Protein AF-A0A7W8J4K2-F1 (afdb_monomer)

Nearest PDB structures (foldseek):
  7kmq-assembly1_A  TM=9.213E-01  e=7.329E-04  Xanthomonas citri pv. citri str. 306
  7znz-assembly1_A  TM=8.889E-01  e=4.593E-04  Akkermansia muciniphila ATCC BAA-835
  7kmq-assem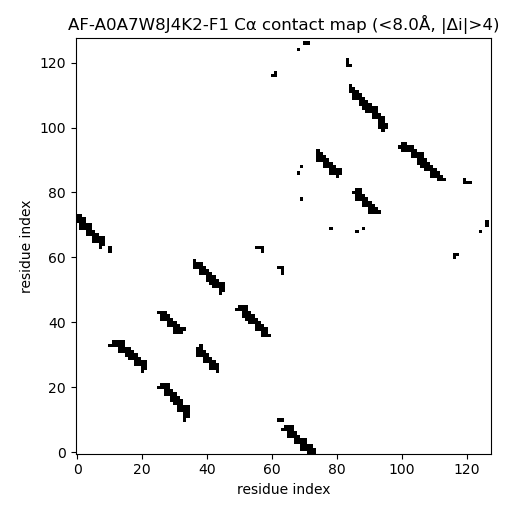bly1_B  TM=9.377E-01  e=1.232E-03  Xanthomonas citri pv. citri str. 306
  7zo0-assembly1_A  TM=7.575E-01  e=3.543E-04  Akkermansia muciniphila ATCC BAA-835
  2eac-assembly2_B  TM=6.704E-01  e=9.502E-04  Bifidobacterium bifidum

Organism: NCBI:txid2051959

Solvent-accessible surface area (backbone atoms only — not comparable to full-atom values): 8149 Å² total; per-residue (Å²): 134,59,44,82,44,73,52,64,62,77,89,58,72,76,39,84,74,45,74,50,72,42,84,90,79,58,37,38,40,34,39,31,23,48,80,95,45,64,34,41,38,40,34,37,70,41,74,92,76,71,41,78,47,77,50,78,49,61,90,50,90,83,72,80,52,67,49,75,48,81,36,76,72,87,54,62,61,51,77,45,72,54,78,81,47,26,41,36,39,44,34,42,53,55,39,63,88,92,51,90,52,80,48,69,48,80,45,78,47,79,48,74,63,84,77,88,72,86,81,79,79,92,75,90,78,80,81,130

Radius of gyration: 17.68 Å; Cα contacts (8 Å, |Δi|>4): 219; chains: 1; bounding box: 45×34×48 Å

Mean predicted aligned error: 4.88 Å

Structure (mmCIF, N/CA/C/O backbone):
data_AF-A0A7W8J4K2-F1
#
_entry.id   AF-A0A7W8J4K2-F1
#
loop_
_atom_site.group_PDB
_atom_site.id
_atom_site.type_symbol
_atom_site.label_atom_id
_atom_site.label_alt_id
_atom_site.label_comp_id
_atom_site.label_asym_id
_atom_site.label_entity_id
_atom_site.label_seq_id
_atom_site.pdbx_PDB_ins_code
_atom_site.Cartn_x
_atom_site.Cartn_y
_atom_site.Cartn_z
_atom_site.occupancy
_atom_site.B_iso_or_equiv
_atom_site.auth_seq_id
_atom_site.auth_comp_id
_atom_site.auth_asym_id
_atom_site.auth_atom_id
_atom_site.pdbx_PDB_model_num
ATOM 1 N N . MET A 1 1 ? 14.294 0.019 -8.392 1.00 71.88 1 MET A N 1
ATOM 2 C CA . MET A 1 1 ? 12.965 -0.413 -7.916 1.00 71.88 1 MET A CA 1
ATOM 3 C C . MET A 1 1 ? 12.343 0.794 -7.237 1.00 71.88 1 MET A C 1
ATOM 5 O O . MET A 1 1 ? 13.097 1.551 -6.642 1.00 71.88 1 MET A O 1
ATOM 9 N N . PHE A 1 2 ? 11.067 1.051 -7.481 1.00 89.25 2 PHE A N 1
ATOM 10 C CA . PHE A 1 2 ? 10.337 2.251 -7.056 1.00 89.25 2 PHE A CA 1
ATOM 11 C C . PHE A 1 2 ? 9.511 1.958 -5.801 1.00 89.25 2 PHE A C 1
ATOM 13 O O . PHE A 1 2 ? 9.354 0.793 -5.431 1.00 89.25 2 PHE A O 1
ATOM 20 N N . ASP A 1 3 ? 8.968 3.005 -5.196 1.00 94.12 3 ASP A N 1
ATOM 21 C CA . ASP A 1 3 ? 8.189 2.934 -3.967 1.00 94.12 3 ASP A CA 1
ATOM 22 C C . ASP A 1 3 ? 6.687 2.977 -4.265 1.00 94.12 3 ASP A C 1
ATOM 24 O O . ASP A 1 3 ? 6.247 3.605 -5.229 1.00 94.12 3 ASP A O 1
ATOM 28 N N . LEU A 1 4 ? 5.889 2.320 -3.420 1.00 95.06 4 LEU A N 1
ATOM 29 C CA . LEU A 1 4 ? 4.455 2.582 -3.321 1.00 95.06 4 LEU A CA 1
ATOM 30 C C . LEU A 1 4 ? 4.256 3.668 -2.260 1.00 95.06 4 LEU A C 1
ATOM 32 O O . LEU A 1 4 ? 4.426 3.413 -1.067 1.00 95.06 4 LEU A O 1
ATOM 36 N N . LEU A 1 5 ? 3.897 4.870 -2.699 1.00 94.31 5 LEU A N 1
ATOM 37 C CA . LEU A 1 5 ? 3.658 6.011 -1.826 1.00 94.31 5 LEU A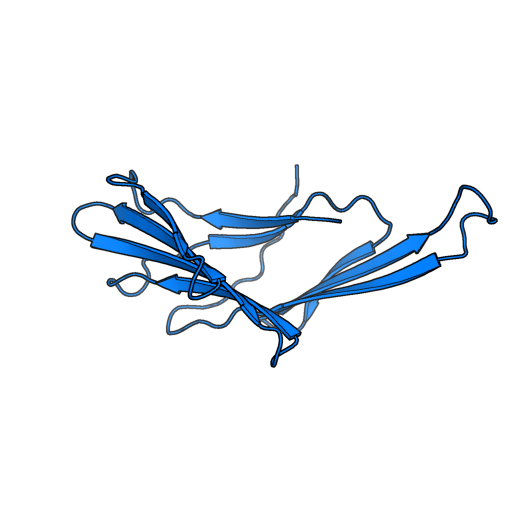 CA 1
ATOM 38 C C . LEU A 1 5 ? 2.166 6.113 -1.509 1.00 94.31 5 LEU A C 1
ATOM 40 O O . LEU A 1 5 ? 1.347 6.164 -2.426 1.00 94.31 5 LEU A O 1
ATOM 44 N N . LEU A 1 6 ? 1.828 6.163 -0.218 1.00 94.00 6 LEU A N 1
ATOM 45 C CA . LEU A 1 6 ? 0.497 6.521 0.276 1.00 94.00 6 LEU A CA 1
ATOM 46 C C . LEU A 1 6 ? 0.596 7.838 1.049 1.00 94.00 6 LEU A C 1
ATOM 48 O O . LEU A 1 6 ? 1.216 7.891 2.112 1.00 94.00 6 LEU A O 1
ATOM 52 N N . GLU A 1 7 ? -0.042 8.879 0.531 1.00 92.12 7 GLU A N 1
ATOM 53 C CA . GLU A 1 7 ? -0.168 10.181 1.182 1.00 92.12 7 GLU A CA 1
ATOM 54 C C . GLU A 1 7 ? -1.540 10.266 1.848 1.00 92.12 7 GLU A C 1
ATOM 56 O O . GLU A 1 7 ? -2.565 10.356 1.176 1.00 92.12 7 GLU A O 1
ATOM 61 N N . PHE A 1 8 ? -1.573 10.189 3.176 1.00 89.50 8 PHE A N 1
ATOM 62 C CA . PHE A 1 8 ? -2.817 10.249 3.939 1.00 89.50 8 PHE A CA 1
ATOM 63 C C . PHE A 1 8 ? -3.244 11.704 4.144 1.00 89.50 8 PHE A C 1
ATOM 65 O O . PHE A 1 8 ? -2.438 12.537 4.558 1.00 89.50 8 PHE A O 1
ATOM 72 N N . GLU A 1 9 ? -4.523 11.999 3.914 1.00 85.25 9 GLU A N 1
ATOM 73 C CA . GLU A 1 9 ? -5.121 13.235 4.417 1.00 85.25 9 GLU A CA 1
ATOM 74 C C . GLU A 1 9 ? -5.278 13.062 5.930 1.00 85.25 9 GLU A C 1
ATOM 76 O O . GLU A 1 9 ? -6.059 12.218 6.370 1.00 85.25 9 GLU A O 1
ATOM 81 N N . GLU A 1 10 ? -4.484 13.775 6.736 1.00 68.56 10 GLU A N 1
ATOM 82 C CA . GLU A 1 10 ? -4.465 13.550 8.185 1.00 68.56 10 GLU A CA 1
ATOM 83 C C . GLU A 1 10 ? -5.862 13.770 8.799 1.00 68.56 10 GLU A C 1
ATOM 85 O O . GLU A 1 10 ? -6.361 14.898 8.808 1.00 68.56 10 GLU A O 1
ATOM 90 N N . PRO A 1 11 ? -6.490 12.735 9.393 1.00 66.12 11 PRO A N 1
ATOM 91 C CA . PRO A 1 11 ? -7.765 12.902 10.089 1.00 66.12 11 PRO A CA 1
ATOM 92 C C . PRO A 1 11 ? -7.592 13.581 11.465 1.00 66.12 11 PRO A C 1
ATOM 94 O O . PRO A 1 11 ? -8.577 13.835 12.159 1.00 66.12 11 PRO A O 1
ATOM 97 N N . GLY A 1 12 ? -6.347 13.846 11.883 1.00 76.62 12 GLY A N 1
ATOM 98 C CA . GLY A 1 12 ? -5.963 14.447 13.159 1.00 76.62 12 GLY A CA 1
ATOM 99 C C . GLY A 1 12 ? -4.617 13.916 13.668 1.00 76.62 12 GLY A C 1
ATOM 100 O O . GLY A 1 12 ? -3.986 13.074 13.036 1.00 76.62 12 GLY A O 1
ATOM 101 N N . ARG A 1 13 ? -4.182 14.382 14.847 1.00 87.25 13 ARG A N 1
ATOM 102 C CA . ARG A 1 13 ? -2.903 13.979 15.457 1.00 87.25 13 ARG A CA 1
ATOM 103 C C . ARG A 1 13 ? -2.903 12.498 15.850 1.00 87.25 13 ARG A C 1
ATOM 105 O O . ARG A 1 13 ? -3.692 12.083 16.702 1.00 87.25 13 ARG A O 1
ATOM 112 N N . GLU A 1 14 ? -1.958 11.740 15.301 1.00 92.31 14 GLU A N 1
ATOM 113 C CA . GLU A 1 14 ? -1.724 10.342 15.666 1.00 92.31 14 GLU A CA 1
ATOM 114 C C . GLU A 1 14 ? -1.085 10.218 17.062 1.00 92.31 14 GLU A C 1
ATOM 116 O O . GLU A 1 14 ? -0.213 10.997 17.460 1.00 92.31 14 GLU A O 1
ATOM 121 N N . THR A 1 15 ? -1.522 9.221 17.830 1.00 96.06 15 THR A N 1
ATOM 122 C CA . THR A 1 15 ? -1.009 8.900 19.171 1.00 96.06 15 THR A CA 1
ATOM 123 C C . THR A 1 15 ? -0.908 7.389 19.368 1.00 96.06 15 THR A C 1
ATOM 125 O O . THR A 1 15 ? -1.467 6.622 18.587 1.00 96.06 15 THR A O 1
ATOM 128 N N . ALA A 1 16 ? -0.200 6.947 20.416 1.00 96.88 16 ALA A N 1
ATOM 129 C CA . ALA A 1 16 ? -0.059 5.527 20.768 1.00 96.88 16 ALA A CA 1
ATOM 130 C C . ALA A 1 16 ? 0.408 4.636 19.595 1.00 96.88 16 ALA A C 1
ATOM 132 O O . ALA A 1 16 ? -0.038 3.500 19.461 1.00 96.88 16 ALA A O 1
ATOM 133 N N . TYR A 1 17 ? 1.286 5.175 18.743 1.00 97.25 17 TYR A N 1
ATOM 134 C CA . TYR A 1 17 ? 1.808 4.477 17.575 1.00 97.25 17 TYR A CA 1
ATOM 135 C C . TYR A 1 17 ? 2.618 3.244 17.980 1.00 97.25 17 TYR A C 1
ATOM 137 O O . TYR A 1 17 ? 3.531 3.324 18.808 1.00 97.25 17 TYR A O 1
ATOM 145 N N . ARG A 1 18 ? 2.331 2.118 17.334 1.00 98.06 18 ARG A N 1
ATOM 146 C CA . ARG A 1 18 ? 3.076 0.870 17.452 1.00 98.06 18 ARG A CA 1
ATOM 147 C C . ARG A 1 18 ? 3.240 0.251 16.071 1.00 98.06 18 ARG A C 1
ATOM 149 O O . ARG A 1 18 ? 2.301 0.227 15.286 1.00 98.06 18 ARG A O 1
ATOM 156 N N . ARG A 1 19 ? 4.426 -0.294 15.801 1.00 98.06 19 ARG A N 1
ATOM 157 C CA . ARG A 1 19 ? 4.684 -1.145 14.636 1.00 98.06 19 ARG A CA 1
ATOM 158 C C . ARG A 1 19 ? 5.430 -2.401 15.057 1.00 98.06 19 ARG A C 1
ATOM 160 O O . ARG A 1 19 ? 6.336 -2.312 15.888 1.00 98.06 19 ARG A O 1
ATOM 167 N N . ALA A 1 20 ? 5.061 -3.542 14.496 1.00 98.50 20 ALA A N 1
ATOM 168 C CA . ALA A 1 20 ? 5.702 -4.819 14.774 1.00 98.50 20 ALA A CA 1
ATOM 169 C C . ALA A 1 20 ? 5.617 -5.737 13.553 1.00 98.50 20 ALA A C 1
ATOM 171 O O . ALA A 1 20 ? 4.611 -5.739 12.852 1.00 98.50 20 ALA A O 1
ATOM 172 N N . LEU A 1 21 ? 6.673 -6.517 13.323 1.00 98.69 21 LEU A N 1
ATOM 173 C CA . LEU A 1 21 ? 6.642 -7.656 12.414 1.00 98.69 21 LEU A CA 1
ATOM 174 C C . LEU A 1 21 ? 6.426 -8.910 13.255 1.00 98.69 21 LEU A C 1
ATOM 176 O O . LEU A 1 21 ? 7.242 -9.208 14.130 1.00 98.69 21 LEU A O 1
ATOM 180 N N . ASP A 1 22 ? 5.338 -9.617 12.993 1.00 98.31 22 ASP A N 1
ATOM 181 C CA . ASP A 1 22 ? 5.112 -10.942 13.547 1.00 98.31 22 ASP A CA 1
ATOM 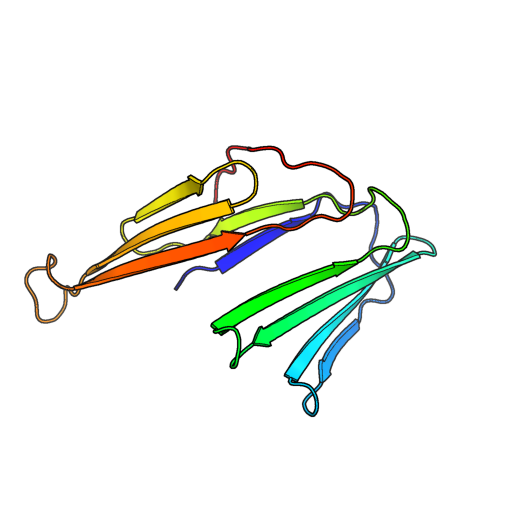182 C C . ASP A 1 22 ? 5.884 -11.968 12.705 1.00 98.31 22 ASP A C 1
ATOM 184 O O . ASP A 1 22 ? 5.656 -12.106 11.504 1.00 98.31 22 ASP A O 1
ATOM 188 N N . LEU A 1 23 ? 6.844 -12.657 13.326 1.00 98.38 23 LEU A N 1
ATOM 189 C CA . LEU A 1 23 ? 7.696 -13.636 12.647 1.00 98.38 23 LEU A CA 1
ATOM 190 C C . LEU A 1 23 ? 7.015 -14.996 12.453 1.00 98.38 23 LEU A C 1
ATOM 192 O O . LEU A 1 23 ? 7.481 -15.778 11.630 1.00 98.38 23 LEU A O 1
ATOM 196 N N . GLU A 1 24 ? 5.946 -15.284 13.196 1.00 98.31 24 GLU A N 1
ATOM 197 C CA . GLU A 1 24 ? 5.167 -16.511 13.031 1.00 98.31 24 GLU A CA 1
ATOM 198 C C . GLU A 1 24 ? 4.244 -16.397 11.815 1.00 98.31 24 GLU A C 1
ATOM 200 O O . GLU A 1 24 ? 4.158 -17.322 11.008 1.00 98.31 24 GLU A O 1
ATOM 205 N N . THR A 1 25 ? 3.604 -15.238 11.643 1.00 97.88 25 THR A N 1
ATOM 206 C CA . THR A 1 25 ? 2.648 -15.001 10.548 1.00 97.88 25 THR A CA 1
ATOM 207 C C . THR A 1 25 ? 3.254 -14.293 9.333 1.00 97.88 25 THR A C 1
ATOM 209 O O . THR A 1 25 ? 2.686 -14.349 8.244 1.00 97.88 25 THR A O 1
ATOM 212 N N . GLY A 1 26 ? 4.402 -13.627 9.487 1.00 98.19 26 GLY A N 1
ATOM 213 C CA . GLY A 1 26 ? 5.021 -12.810 8.438 1.00 98.19 26 GLY A CA 1
ATOM 214 C C . GLY A 1 26 ? 4.287 -11.492 8.158 1.00 98.19 26 GLY A C 1
ATOM 215 O O . GLY A 1 26 ? 4.544 -10.862 7.130 1.00 98.19 26 GLY A O 1
ATOM 216 N N . ILE A 1 27 ? 3.374 -11.076 9.041 1.00 98.69 27 ILE A N 1
ATOM 217 C CA . ILE A 1 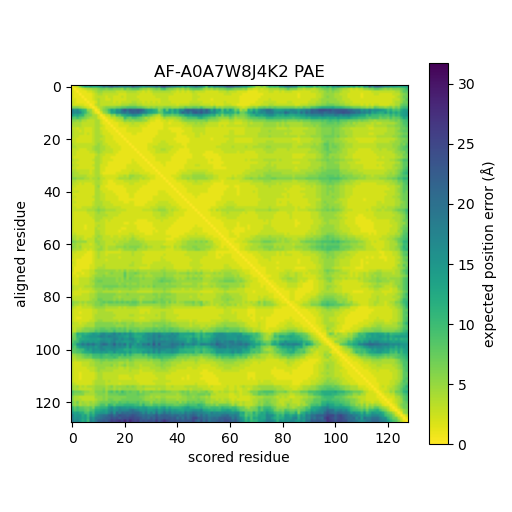27 ? 2.556 -9.870 8.878 1.00 98.69 27 ILE A CA 1
ATOM 218 C C . ILE A 1 27 ? 3.226 -8.686 9.582 1.00 98.69 27 ILE A C 1
ATOM 220 O O . ILE A 1 27 ? 3.556 -8.737 10.770 1.00 98.69 27 ILE A O 1
ATOM 224 N N . LEU A 1 28 ? 3.401 -7.586 8.848 1.00 98.75 28 LEU A N 1
ATOM 225 C CA . LEU A 1 28 ? 3.767 -6.292 9.413 1.00 98.75 28 LEU A CA 1
ATOM 226 C C . LEU A 1 28 ? 2.495 -5.566 9.858 1.00 98.75 28 LEU A C 1
ATOM 228 O O . LEU A 1 28 ? 1.692 -5.163 9.021 1.00 98.75 28 LEU A O 1
ATOM 232 N N . GLY A 1 29 ? 2.339 -5.365 11.164 1.00 98.56 29 GLY A N 1
ATOM 233 C CA . GLY A 1 29 ? 1.231 -4.621 11.758 1.00 98.56 29 GLY A CA 1
ATOM 234 C C . GLY A 1 29 ? 1.648 -3.224 12.215 1.00 98.56 29 GLY A C 1
ATOM 235 O O . GLY A 1 29 ? 2.707 -3.039 12.823 1.00 98.56 29 GLY A O 1
ATOM 236 N N . ILE A 1 30 ? 0.793 -2.239 11.955 1.00 98.00 30 ILE A N 1
ATOM 237 C CA . ILE A 1 30 ? 0.869 -0.876 12.480 1.00 98.00 30 ILE A CA 1
ATOM 238 C C . ILE A 1 30 ? -0.461 -0.547 13.149 1.00 98.00 30 ILE A C 1
ATOM 240 O O . ILE A 1 30 ? -1.519 -0.701 12.547 1.00 98.00 30 ILE A O 1
ATOM 244 N N . GLU A 1 31 ? -0.398 -0.031 14.368 1.00 97.56 31 GLU A N 1
ATOM 245 C CA . GLU A 1 31 ? -1.548 0.416 15.147 1.00 97.56 31 GLU A CA 1
ATOM 246 C C . GLU A 1 31 ? -1.303 1.844 15.628 1.00 97.56 31 GLU A C 1
ATOM 248 O O . GLU A 1 31 ? -0.213 2.173 16.101 1.00 97.56 31 GLU A O 1
ATOM 253 N N . TYR A 1 32 ? -2.309 2.705 15.523 1.00 96.25 32 TYR A N 1
ATOM 254 C CA . TYR A 1 32 ? -2.249 4.067 16.051 1.00 96.25 32 TYR A CA 1
ATOM 255 C C . TYR A 1 32 ? -3.645 4.570 16.401 1.00 96.25 32 TYR A C 1
ATOM 257 O O . TYR A 1 32 ? -4.657 4.016 15.974 1.00 96.25 32 TYR A O 1
ATOM 265 N N . ARG A 1 33 ? -3.717 5.630 17.203 1.00 95.00 33 ARG A N 1
ATOM 266 C CA . ARG A 1 33 ? -4.976 6.268 17.585 1.00 95.00 33 ARG A CA 1
ATOM 267 C C . ARG A 1 33 ? -5.111 7.663 17.008 1.00 95.00 33 ARG A C 1
ATOM 269 O O . ARG A 1 33 ? -4.171 8.451 17.076 1.00 95.00 33 ARG A O 1
ATOM 276 N N . VAL A 1 34 ? -6.322 7.979 16.559 1.00 93.44 34 VAL A N 1
ATOM 277 C CA . VAL A 1 34 ? -6.771 9.344 16.259 1.00 93.44 34 VAL A CA 1
ATOM 278 C C . VAL A 1 34 ? -7.981 9.616 17.147 1.00 93.44 34 VAL A C 1
ATOM 280 O O . VAL A 1 34 ? -9.037 8.996 16.999 1.00 93.44 34 VAL A O 1
ATOM 283 N N . GLY A 1 35 ? -7.805 10.481 18.150 1.00 91.88 35 GLY A N 1
ATOM 284 C CA . GLY A 1 35 ? -8.771 10.601 19.245 1.00 91.88 35 GLY A CA 1
ATOM 285 C C . GLY A 1 35 ? -8.944 9.261 19.987 1.00 91.88 35 GLY A C 1
ATOM 286 O O . GLY A 1 35 ? -7.943 8.633 20.337 1.00 91.88 35 GLY A O 1
ATOM 287 N N . PRO A 1 36 ? -10.182 8.789 20.238 1.00 93.94 36 PRO A N 1
ATOM 288 C CA . PRO A 1 36 ? -10.421 7.511 20.913 1.00 93.94 36 PRO A CA 1
ATOM 289 C C . PRO A 1 36 ? -10.358 6.290 19.973 1.00 93.94 36 PRO A C 1
ATOM 291 O O . PRO A 1 36 ? -10.429 5.154 20.445 1.00 93.94 36 PRO A O 1
ATOM 294 N N . HIS A 1 37 ? -10.237 6.495 18.659 1.00 95.12 37 HIS A N 1
ATOM 295 C CA . HIS A 1 37 ? -10.407 5.442 17.659 1.00 95.12 37 HIS A CA 1
ATOM 296 C C . HIS A 1 37 ? -9.071 4.812 17.266 1.00 95.12 37 HIS A C 1
ATOM 298 O O . HIS A 1 37 ? -8.109 5.521 16.973 1.00 95.12 37 HIS A O 1
ATOM 304 N N . LEU A 1 38 ? -9.026 3.477 17.261 1.00 95.75 38 LEU A N 1
ATOM 305 C CA . LEU A 1 38 ? -7.873 2.682 16.841 1.00 95.75 38 LEU A CA 1
ATOM 306 C C . LEU A 1 38 ? -7.905 2.480 15.323 1.00 95.75 38 LEU A C 1
ATOM 308 O O . LEU A 1 38 ? -8.891 1.978 14.800 1.00 95.75 38 LEU A O 1
ATOM 312 N N . PHE A 1 39 ? -6.827 2.841 14.644 1.00 96.50 39 PHE A N 1
ATOM 313 C CA . PHE A 1 39 ? -6.595 2.588 13.227 1.00 96.50 39 PHE A CA 1
ATOM 314 C C . PHE A 1 39 ? -5.523 1.514 13.084 1.00 96.50 39 PHE A C 1
ATOM 316 O O . PHE A 1 39 ? -4.574 1.477 13.875 1.00 96.50 39 PHE A O 1
ATOM 323 N N . THR A 1 40 ? -5.660 0.668 12.064 1.00 97.44 40 THR A N 1
ATOM 324 C CA . THR A 1 40 ? -4.709 -0.412 11.792 1.00 97.44 40 THR A CA 1
ATOM 325 C C . THR A 1 40 ? -4.263 -0.412 10.336 1.00 97.44 40 THR A C 1
ATOM 327 O O . THR A 1 40 ? -5.016 -0.053 9.424 1.00 97.44 40 THR A O 1
ATOM 330 N N . ARG A 1 41 ? -3.001 -0.790 10.123 1.00 97.31 41 ARG A N 1
ATOM 331 C CA . ARG A 1 41 ? -2.438 -1.099 8.807 1.00 97.31 41 ARG A CA 1
ATOM 332 C C . ARG A 1 41 ? -1.721 -2.434 8.900 1.00 97.31 41 ARG A C 1
ATOM 334 O O . ARG A 1 41 ? -0.884 -2.606 9.780 1.00 97.31 41 ARG A O 1
ATOM 341 N N . GLU A 1 42 ? -2.023 -3.345 7.993 1.00 98.56 42 GLU A N 1
ATOM 342 C CA . GLU A 1 42 ? -1.393 -4.663 7.929 1.00 98.56 42 GLU A CA 1
ATOM 343 C C . GLU A 1 42 ? -0.838 -4.889 6.531 1.00 98.56 42 GLU A C 1
ATOM 345 O O . GLU A 1 42 ? -1.527 -4.614 5.547 1.00 98.56 42 GLU A O 1
ATOM 350 N N . SER A 1 43 ? 0.390 -5.389 6.418 1.00 98.50 43 SER A N 1
ATOM 351 C CA . SER A 1 43 ? 0.949 -5.775 5.126 1.00 98.50 43 SER A CA 1
ATOM 352 C C . SER A 1 43 ? 1.700 -7.095 5.163 1.00 98.50 43 SER A C 1
ATOM 354 O O . SER A 1 43 ? 2.310 -7.466 6.166 1.00 98.50 43 SER A O 1
ATOM 356 N N . PHE A 1 44 ? 1.639 -7.811 4.043 1.00 98.62 44 PHE A N 1
ATOM 357 C CA . PHE A 1 44 ? 2.332 -9.079 3.836 1.00 98.62 44 PHE A CA 1
ATOM 358 C C . PHE A 1 44 ? 2.505 -9.360 2.339 1.00 98.62 44 PHE A C 1
ATOM 360 O O . PHE A 1 44 ? 1.818 -8.781 1.494 1.00 98.62 44 PHE A O 1
ATOM 367 N N . CYS A 1 45 ? 3.414 -10.275 2.007 1.00 98.44 45 CYS A N 1
ATOM 368 C CA . CYS A 1 45 ? 3.580 -10.794 0.651 1.00 98.44 45 CYS A CA 1
ATOM 369 C C . CYS A 1 45 ? 3.035 -12.223 0.593 1.00 98.44 45 CYS A C 1
ATOM 371 O O . CYS A 1 45 ? 3.630 -13.137 1.164 1.00 98.44 45 CYS A O 1
ATOM 373 N N . SER A 1 46 ? 1.911 -12.422 -0.097 1.00 98.25 46 SER A N 1
ATOM 374 C CA . SER A 1 46 ? 1.326 -13.746 -0.299 1.00 98.25 46 SER A CA 1
ATOM 375 C C . SER A 1 46 ? 2.131 -14.512 -1.342 1.00 98.25 46 SER A C 1
ATOM 377 O O . SER A 1 46 ? 2.134 -14.164 -2.523 1.00 98.25 46 SER A O 1
ATOM 379 N N . ASN A 1 47 ? 2.802 -15.582 -0.918 1.00 98.12 47 ASN A N 1
ATOM 380 C CA . ASN A 1 47 ? 3.364 -16.555 -1.847 1.00 98.12 47 ASN A CA 1
ATOM 381 C C . ASN A 1 47 ? 2.286 -17.297 -2.667 1.00 98.12 47 ASN A C 1
ATOM 383 O O . ASN A 1 47 ? 2.450 -17.354 -3.883 1.00 98.12 47 ASN A O 1
ATOM 387 N N . PRO A 1 48 ? 1.190 -17.835 -2.094 1.00 98.19 48 PRO A N 1
ATOM 388 C CA . PRO A 1 48 ? 0.207 -18.563 -2.900 1.00 98.19 48 PRO A CA 1
ATOM 389 C C . PRO A 1 48 ? -0.506 -17.676 -3.931 1.00 98.19 48 PRO A C 1
ATOM 391 O O . PRO A 1 48 ? -0.775 -18.145 -5.034 1.00 98.19 48 PRO A O 1
ATOM 394 N N . ASP A 1 49 ? -0.748 -16.399 -3.616 1.00 98.31 49 ASP A N 1
ATOM 395 C CA . ASP A 1 49 ? -1.455 -15.472 -4.516 1.00 98.31 49 ASP A CA 1
ATOM 396 C C . ASP A 1 49 ? -0.515 -14.588 -5.354 1.00 98.31 49 ASP A C 1
ATOM 398 O O . ASP A 1 49 ? -0.977 -13.859 -6.229 1.00 98.31 49 ASP A O 1
ATOM 402 N N . GLN A 1 50 ? 0.799 -14.639 -5.099 1.00 98.00 50 GLN A N 1
ATOM 403 C CA . GLN A 1 50 ? 1.834 -13.855 -5.793 1.00 98.00 50 GLN A CA 1
ATOM 404 C C . GLN A 1 50 ? 1.592 -12.333 -5.757 1.00 98.00 50 GLN A C 1
ATOM 406 O O . GLN A 1 50 ? 1.848 -11.621 -6.730 1.00 98.00 50 GLN A O 1
ATOM 411 N N . VAL A 1 51 ? 1.113 -11.816 -4.623 1.00 98.06 51 VAL A N 1
ATOM 412 C CA . VAL A 1 51 ? 0.804 -10.388 -4.442 1.00 98.06 51 VAL A CA 1
ATOM 413 C C . VAL A 1 51 ? 1.310 -9.848 -3.111 1.00 98.06 51 VAL A C 1
ATOM 415 O O . VAL A 1 51 ? 1.321 -10.543 -2.096 1.00 98.06 51 VAL A O 1
ATOM 418 N N . LEU A 1 52 ? 1.687 -8.570 -3.108 1.00 98.06 52 LEU A N 1
ATOM 419 C CA . LEU A 1 52 ? 1.840 -7.784 -1.887 1.00 98.06 52 LEU A CA 1
ATOM 420 C C . LEU A 1 52 ? 0.477 -7.195 -1.517 1.00 98.06 52 LEU A C 1
ATOM 422 O O . LEU A 1 52 ? -0.175 -6.566 -2.349 1.00 98.06 52 LEU A O 1
ATOM 426 N N . VAL A 1 53 ? 0.065 -7.382 -0.267 1.00 98.38 53 VAL A N 1
ATOM 427 C CA . VAL A 1 53 ? -1.203 -6.885 0.271 1.00 98.38 53 VAL A CA 1
ATOM 428 C C . VAL A 1 53 ? -0.919 -5.810 1.314 1.00 98.38 53 VAL A C 1
ATOM 430 O O . VAL A 1 53 ? -0.038 -5.973 2.155 1.00 98.38 53 VAL A O 1
ATOM 433 N N . LEU A 1 54 ? -1.686 -4.720 1.263 1.00 98.25 54 LEU A N 1
ATOM 43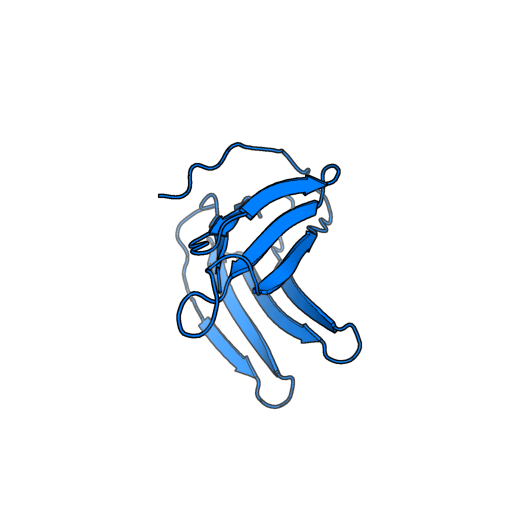4 C CA . LEU A 1 54 ? -1.785 -3.710 2.312 1.00 98.25 54 LEU A CA 1
ATOM 435 C C . LEU A 1 54 ? -3.265 -3.522 2.649 1.00 98.25 54 LEU A C 1
ATOM 437 O O . LEU A 1 54 ? -4.052 -3.116 1.795 1.00 98.25 54 LEU A O 1
ATOM 441 N N . HIS A 1 55 ? -3.633 -3.804 3.890 1.00 98.00 55 HIS A N 1
ATOM 442 C CA . HIS A 1 55 ? -4.974 -3.611 4.415 1.00 98.00 55 HIS A CA 1
ATOM 443 C C . HIS A 1 55 ? -4.979 -2.432 5.391 1.00 98.00 55 HIS A C 1
ATOM 445 O O . HIS A 1 55 ? -4.131 -2.348 6.277 1.00 98.00 55 HIS A O 1
ATOM 451 N N . LEU A 1 56 ? -5.922 -1.507 5.211 1.00 96.88 56 LEU A N 1
ATOM 452 C CA . LEU A 1 56 ? -6.099 -0.317 6.043 1.00 96.88 56 LEU A CA 1
ATOM 453 C C . LEU A 1 56 ? -7.495 -0.373 6.658 1.00 96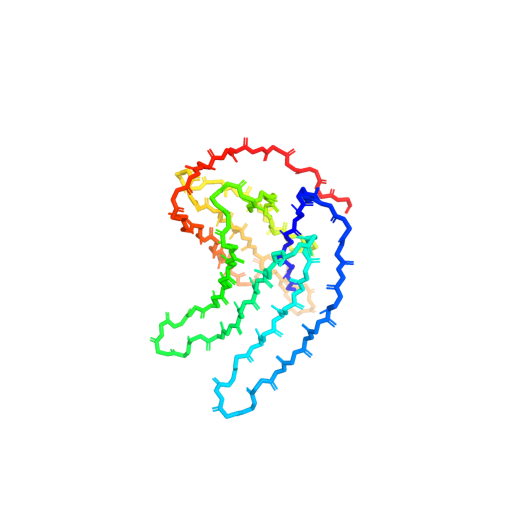.88 56 LEU A C 1
ATOM 455 O O . LEU A 1 56 ? -8.472 -0.488 5.917 1.00 96.88 56 LEU A O 1
ATOM 459 N N . ALA A 1 57 ? -7.604 -0.253 7.980 1.00 96.19 57 ALA A N 1
ATOM 460 C CA . ALA A 1 57 ? -8.895 -0.315 8.656 1.00 96.19 57 ALA A CA 1
ATOM 461 C C . ALA A 1 57 ? -9.083 0.794 9.700 1.00 96.19 57 ALA A C 1
ATOM 463 O O . ALA A 1 57 ? -8.151 1.248 10.369 1.00 96.19 57 ALA A O 1
ATOM 464 N N . SER A 1 58 ? -10.336 1.238 9.810 1.00 94.38 58 SER A N 1
ATOM 465 C CA . SER A 1 58 ? -10.811 2.229 10.771 1.00 94.38 58 SER A CA 1
ATOM 466 C C . SER A 1 58 ? -12.202 1.821 11.257 1.00 94.38 58 SER A C 1
ATOM 468 O O . SER A 1 58 ? -13.014 1.370 10.447 1.00 94.38 58 SER A O 1
ATOM 470 N N . PRO A 1 59 ? -12.524 2.006 12.548 1.00 93.38 59 PRO A N 1
ATOM 471 C CA . PRO A 1 59 ? -13.846 1.706 13.088 1.00 93.38 59 PRO A CA 1
ATOM 472 C C . PRO A 1 59 ? -14.904 2.745 12.689 1.00 93.38 59 PRO A C 1
ATOM 474 O O . PRO A 1 59 ? -16.078 2.562 13.004 1.00 93.38 59 PRO A O 1
ATOM 477 N N . ILE A 1 60 ? -14.514 3.845 12.037 1.00 92.00 60 ILE A N 1
ATOM 478 C CA . ILE A 1 60 ? -15.430 4.900 11.605 1.00 92.00 60 ILE A CA 1
ATOM 479 C C . ILE A 1 60 ? -15.494 4.917 10.080 1.00 92.00 60 ILE A C 1
ATOM 481 O O . ILE A 1 60 ? -14.480 5.068 9.394 1.00 92.00 60 ILE A O 1
ATOM 485 N N . ALA A 1 61 ? -16.711 4.822 9.548 1.00 91.94 61 ALA A N 1
ATOM 486 C CA . ALA A 1 61 ? -16.955 4.928 8.118 1.00 91.94 61 ALA A CA 1
ATOM 487 C C . ALA A 1 61 ? -16.438 6.266 7.560 1.00 91.94 61 ALA A C 1
ATOM 489 O O . ALA A 1 61 ? -16.718 7.329 8.109 1.00 91.94 61 ALA A O 1
ATOM 490 N N . GLY A 1 62 ? -15.704 6.209 6.446 1.00 90.00 62 GLY A N 1
ATOM 491 C CA . GLY A 1 62 ? -15.216 7.398 5.742 1.00 90.00 62 GLY A CA 1
ATOM 492 C C . GLY A 1 62 ? -13.982 8.073 6.348 1.00 90.00 62 GLY A C 1
ATOM 493 O O . GLY A 1 62 ? -13.577 9.107 5.837 1.00 90.00 62 GLY A O 1
ATOM 494 N N . GLN A 1 63 ? -13.358 7.500 7.384 1.00 91.75 63 GLN A N 1
ATOM 495 C CA . GLN A 1 63 ? -12.174 8.091 8.031 1.00 91.75 63 GLN A CA 1
ATOM 496 C C . GLN A 1 63 ? -10.827 7.658 7.430 1.00 91.75 63 GLN A C 1
ATOM 498 O O . GLN A 1 63 ? -9.779 7.956 7.998 1.00 91.75 63 GLN A O 1
ATOM 503 N N . ILE A 1 64 ? -10.835 6.949 6.301 1.00 92.69 64 ILE A N 1
ATOM 504 C CA . ILE A 1 64 ? -9.623 6.619 5.547 1.00 92.69 64 ILE A CA 1
ATOM 505 C C . ILE A 1 64 ? -9.689 7.362 4.216 1.00 92.69 64 ILE A C 1
ATOM 507 O O . ILE A 1 64 ? -10.460 6.986 3.334 1.00 92.69 64 ILE A O 1
ATOM 511 N N . SER A 1 65 ? -8.851 8.387 4.089 1.00 93.06 65 SER A N 1
ATOM 512 C CA . SER A 1 65 ? -8.636 9.153 2.863 1.00 93.06 65 SER A CA 1
ATOM 513 C C . SER A 1 65 ? -7.140 9.226 2.592 1.00 93.06 65 SER A C 1
ATOM 515 O O . SER A 1 65 ? -6.360 9.618 3.462 1.00 93.06 65 SER A O 1
ATOM 517 N N . PHE A 1 66 ? -6.728 8.809 1.400 1.00 93.31 66 PHE A N 1
ATOM 518 C CA . PHE A 1 66 ? -5.338 8.882 0.970 1.00 93.31 66 PHE A CA 1
ATOM 519 C C . PHE A 1 66 ? -5.248 8.962 -0.550 1.00 93.31 66 PHE A C 1
ATOM 521 O O . PHE A 1 66 ? -6.127 8.482 -1.270 1.00 93.31 66 PHE A O 1
ATOM 528 N N . ALA A 1 67 ? -4.145 9.526 -1.022 1.00 93.75 67 ALA A N 1
ATOM 529 C CA . ALA A 1 67 ? -3.692 9.418 -2.394 1.00 93.75 67 ALA A CA 1
ATOM 530 C C . ALA A 1 67 ? -2.617 8.322 -2.482 1.00 93.75 67 ALA A C 1
ATOM 532 O O . ALA A 1 67 ? -1.814 8.167 -1.563 1.00 93.75 67 ALA A O 1
ATOM 533 N N . ALA A 1 68 ? -2.600 7.544 -3.566 1.00 93.75 68 ALA A N 1
ATOM 534 C CA . ALA A 1 68 ? -1.593 6.506 -3.784 1.00 93.75 68 ALA A CA 1
ATOM 535 C C . ALA A 1 68 ? -0.961 6.617 -5.172 1.00 93.75 68 ALA A C 1
ATOM 537 O O . ALA A 1 68 ? -1.655 6.892 -6.150 1.00 93.75 68 ALA A O 1
ATOM 538 N N . THR A 1 69 ? 0.349 6.385 -5.265 1.00 94.12 69 THR A N 1
ATOM 539 C CA . THR A 1 69 ? 1.088 6.365 -6.536 1.00 94.12 69 THR A CA 1
ATOM 540 C C . THR A 1 69 ? 2.354 5.515 -6.440 1.00 94.12 69 THR A C 1
ATOM 542 O O . THR A 1 69 ? 2.806 5.169 -5.350 1.00 94.12 69 THR A O 1
ATOM 545 N N . PHE A 1 70 ? 2.948 5.202 -7.591 1.00 94.38 70 PHE A N 1
ATOM 546 C CA . PHE A 1 70 ? 4.338 4.763 -7.656 1.00 94.38 70 PHE A CA 1
ATOM 547 C C . PHE A 1 70 ? 5.255 5.989 -7.655 1.00 94.38 70 PHE A C 1
ATOM 549 O O . PHE A 1 70 ? 5.039 6.908 -8.448 1.00 94.38 70 PHE A O 1
ATOM 556 N N . ASP A 1 71 ? 6.266 5.996 -6.791 1.00 92.31 71 ASP A N 1
ATOM 557 C CA . ASP A 1 71 ? 7.222 7.095 -6.644 1.00 92.31 71 ASP A CA 1
ATOM 558 C C . ASP A 1 71 ? 8.678 6.620 -6.775 1.00 92.31 71 ASP A C 1
ATOM 560 O O . ASP A 1 71 ? 8.976 5.430 -6.701 1.00 92.31 71 ASP A O 1
ATOM 564 N N . GLY A 1 72 ? 9.613 7.531 -7.045 1.00 92.06 72 GLY A N 1
ATOM 565 C CA . GLY A 1 72 ? 11.037 7.188 -7.120 1.00 92.06 72 GLY A CA 1
ATOM 566 C C . GLY A 1 72 ? 11.435 6.329 -8.333 1.00 92.06 72 GLY A C 1
ATOM 567 O O . GLY A 1 72 ? 12.516 5.737 -8.342 1.00 92.06 72 GLY A O 1
ATOM 568 N N . ILE A 1 73 ? 10.608 6.265 -9.382 1.00 91.38 73 ILE A N 1
ATOM 569 C CA . ILE A 1 73 ? 10.900 5.527 -10.622 1.00 91.38 73 ILE A CA 1
ATOM 570 C C . ILE A 1 73 ? 12.170 6.086 -11.288 1.00 91.38 73 ILE A C 1
ATOM 572 O O . ILE A 1 73 ? 12.232 7.252 -11.671 1.00 91.38 73 ILE A O 1
ATOM 576 N N . LYS A 1 74 ? 13.194 5.235 -11.445 1.00 90.81 74 LYS A N 1
ATOM 577 C CA . LYS A 1 74 ? 14.486 5.581 -12.078 1.00 90.81 74 LYS A CA 1
ATOM 578 C C . LYS A 1 74 ? 14.679 4.996 -13.478 1.00 90.81 74 LYS A C 1
ATOM 580 O O . LYS A 1 74 ? 15.731 5.194 -14.075 1.00 90.81 74 LYS A O 1
ATOM 585 N N . ILE A 1 75 ? 13.694 4.258 -13.984 1.00 91.69 75 ILE A N 1
ATOM 586 C CA . ILE A 1 75 ? 13.741 3.632 -15.310 1.00 91.69 75 ILE A CA 1
ATOM 587 C C . ILE A 1 75 ? 12.725 4.293 -16.250 1.00 91.69 75 ILE A C 1
ATOM 589 O O . ILE A 1 75 ? 11.692 4.768 -15.771 1.00 91.69 75 ILE A O 1
ATOM 593 N N . PRO A 1 76 ? 12.973 4.315 -17.572 1.00 92.31 76 PRO A N 1
ATOM 594 C CA . PRO A 1 76 ? 12.005 4.817 -18.538 1.00 92.31 76 PRO A CA 1
ATOM 595 C C . PRO A 1 76 ? 10.673 4.075 -18.424 1.00 92.31 76 PRO A C 1
ATOM 597 O O . PRO A 1 76 ? 10.626 2.845 -18.499 1.00 92.31 76 PRO A O 1
ATOM 600 N N . GLY A 1 77 ? 9.589 4.823 -18.253 1.00 93.25 77 GLY A N 1
ATOM 601 C CA . GLY A 1 77 ? 8.255 4.266 -18.093 1.00 93.25 77 GLY A CA 1
ATOM 602 C C . GLY A 1 77 ? 7.222 5.327 -17.745 1.00 93.25 77 GLY A C 1
ATOM 603 O O . GLY A 1 77 ? 7.535 6.513 -17.652 1.00 93.25 77 GLY A O 1
ATOM 604 N N . ALA A 1 78 ? 5.982 4.888 -17.558 1.00 93.62 78 ALA A N 1
ATOM 605 C CA . ALA A 1 78 ? 4.867 5.752 -17.199 1.00 93.62 78 ALA A CA 1
ATOM 606 C C . ALA A 1 78 ? 3.903 5.045 -16.247 1.00 93.62 78 ALA A C 1
ATOM 608 O O . ALA A 1 78 ? 3.666 3.840 -16.359 1.00 93.62 78 ALA A O 1
ATOM 609 N N . VAL A 1 79 ? 3.316 5.831 -15.346 1.00 94.00 79 VAL A N 1
ATOM 610 C CA . VAL A 1 79 ? 2.191 5.419 -14.504 1.00 94.00 79 VAL A CA 1
ATOM 611 C C . VAL A 1 79 ? 0.898 5.858 -15.182 1.00 94.00 79 VAL A C 1
ATOM 613 O O . VAL A 1 79 ? 0.752 7.021 -15.553 1.00 94.00 79 VAL A O 1
ATOM 616 N N . ASN A 1 80 ? -0.040 4.933 -15.346 1.00 93.31 80 ASN A N 1
ATOM 617 C CA . ASN A 1 80 ? -1.358 5.180 -15.920 1.00 93.31 80 ASN A CA 1
ATOM 618 C C . ASN A 1 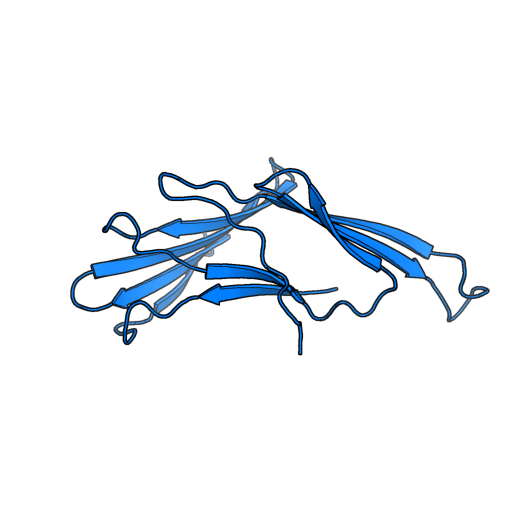80 ? -2.449 4.591 -15.022 1.00 93.31 80 ASN A C 1
ATOM 620 O O . ASN A 1 80 ? -2.178 3.742 -14.177 1.00 93.31 80 ASN A O 1
ATOM 624 N N . SER A 1 81 ? -3.695 5.015 -15.234 1.00 93.06 81 SER A N 1
ATOM 625 C CA . SER A 1 81 ? -4.864 4.362 -14.631 1.00 93.06 81 SER A CA 1
ATOM 626 C C . SER A 1 81 ? -5.443 3.329 -15.594 1.00 93.06 81 SER A C 1
ATOM 628 O O . SER A 1 81 ? -5.563 3.591 -16.793 1.00 93.06 81 SER A O 1
ATOM 630 N N . LEU A 1 82 ? -5.809 2.165 -15.065 1.00 93.25 82 LEU A N 1
ATOM 631 C CA . LEU A 1 82 ? -6.572 1.130 -15.750 1.00 93.25 82 LEU A CA 1
ATOM 632 C C . LEU A 1 82 ? -7.929 1.015 -15.047 1.00 93.25 82 LEU A C 1
ATOM 634 O O . LEU A 1 82 ? -8.013 0.515 -13.933 1.00 93.25 82 LEU A O 1
ATOM 638 N N . GLY A 1 83 ? -8.992 1.515 -15.677 1.00 91.19 83 GLY A N 1
ATOM 639 C CA . GLY A 1 83 ? -10.269 1.686 -14.975 1.00 91.19 83 GLY A CA 1
ATOM 640 C C . GLY A 1 83 ? -10.160 2.692 -13.822 1.00 91.19 83 GLY A C 1
ATOM 641 O O . GLY A 1 83 ? -9.299 3.575 -13.841 1.00 91.19 83 GLY A O 1
ATOM 642 N N . ASP A 1 84 ? -11.060 2.585 -12.846 1.00 90.38 84 ASP A N 1
ATOM 643 C CA . ASP A 1 84 ? -11.141 3.523 -11.716 1.00 90.38 84 ASP A CA 1
ATOM 644 C C . ASP A 1 84 ? -10.386 3.060 -10.466 1.00 90.38 84 ASP A C 1
ATOM 646 O O . ASP A 1 84 ? -10.098 3.884 -9.601 1.00 90.38 84 ASP A O 1
ATOM 650 N N . ASP A 1 85 ? -10.057 1.770 -10.370 1.00 93.94 85 ASP A N 1
ATOM 651 C CA . ASP A 1 85 ? -9.527 1.133 -9.160 1.00 93.94 85 ASP A CA 1
ATOM 652 C C . ASP A 1 85 ? -8.054 0.719 -9.269 1.00 93.94 85 ASP A C 1
ATOM 654 O O . ASP A 1 85 ? -7.464 0.299 -8.275 1.00 93.94 85 ASP A O 1
ATOM 658 N N . THR A 1 86 ? -7.449 0.817 -10.457 1.00 96.06 86 THR A N 1
ATOM 659 C CA . THR A 1 86 ? -6.116 0.263 -10.711 1.00 96.06 86 THR A CA 1
ATOM 660 C C . THR A 1 86 ? -5.158 1.309 -11.278 1.00 96.06 86 THR A C 1
ATOM 662 O O . THR A 1 86 ? -5.448 1.977 -12.272 1.00 96.06 86 THR A O 1
ATOM 665 N N . LEU A 1 87 ? -3.971 1.413 -10.679 1.00 95.75 87 LEU A N 1
ATOM 666 C CA . LEU A 1 87 ? -2.803 2.066 -11.265 1.00 95.75 87 LEU A CA 1
ATOM 667 C C . LEU A 1 87 ? -1.866 1.015 -11.850 1.00 95.75 87 LEU A C 1
ATOM 669 O O . LEU A 1 87 ? -1.643 -0.041 -11.261 1.00 95.75 87 LEU A O 1
ATOM 673 N N . ILE A 1 88 ? -1.284 1.331 -13.000 1.00 96.31 88 ILE A N 1
ATOM 674 C CA . ILE A 1 88 ? -0.283 0.503 -13.656 1.00 96.31 88 ILE A CA 1
ATOM 675 C C . ILE A 1 88 ? 0.955 1.331 -13.964 1.00 96.31 88 ILE A C 1
ATOM 677 O O . ILE A 1 88 ? 0.882 2.357 -14.640 1.00 96.31 88 ILE A O 1
ATOM 681 N N . PHE A 1 89 ? 2.104 0.858 -13.506 1.00 96.00 89 PHE A N 1
ATOM 682 C CA . PHE A 1 89 ? 3.393 1.293 -14.013 1.00 96.00 89 PHE A CA 1
ATOM 683 C C . PHE A 1 89 ? 3.850 0.341 -15.121 1.00 96.00 89 PHE A C 1
ATOM 685 O O . PHE A 1 89 ? 3.900 -0.868 -14.907 1.00 96.00 89 PHE A O 1
ATOM 692 N N . ARG A 1 90 ? 4.205 0.886 -16.290 1.00 96.69 90 ARG A N 1
ATOM 693 C CA . ARG A 1 90 ? 4.877 0.155 -17.376 1.00 96.69 90 ARG A CA 1
ATOM 694 C C . ARG A 1 90 ? 6.203 0.823 -17.693 1.00 96.69 90 ARG A C 1
ATOM 696 O O . ARG A 1 90 ? 6.224 2.025 -17.963 1.00 96.69 90 ARG A O 1
ATOM 703 N N . GLY A 1 91 ? 7.287 0.056 -17.709 1.00 94.56 91 GLY A N 1
ATOM 704 C CA . GLY A 1 91 ? 8.618 0.576 -18.008 1.00 94.56 91 GLY A CA 1
ATOM 705 C C . GLY A 1 91 ? 9.582 -0.476 -18.536 1.00 94.56 91 GLY A C 1
ATOM 706 O O . GLY A 1 91 ? 9.241 -1.649 -18.654 1.00 94.56 91 GLY A O 1
ATOM 707 N N . ASN A 1 92 ? 10.798 -0.044 -18.857 1.00 94.44 92 ASN A N 1
ATOM 708 C CA . ASN A 1 92 ? 11.862 -0.913 -19.351 1.00 94.44 92 ASN A CA 1
ATOM 709 C C . ASN A 1 92 ? 13.144 -0.682 -18.551 1.00 94.44 92 ASN A C 1
ATOM 711 O O . ASN A 1 92 ? 13.640 0.441 -18.465 1.00 94.44 92 ASN A O 1
ATOM 715 N N . ALA A 1 93 ? 13.686 -1.750 -17.972 1.00 91.62 93 ALA A N 1
ATOM 716 C CA . ALA A 1 93 ? 14.990 -1.747 -17.329 1.00 91.62 93 ALA A CA 1
ATOM 717 C C . ALA A 1 93 ? 16.055 -2.109 -18.368 1.00 91.62 93 ALA A C 1
ATOM 719 O O . ALA A 1 93 ? 16.317 -3.288 -18.606 1.00 91.62 93 ALA A O 1
ATOM 720 N N . PHE A 1 94 ? 16.624 -1.092 -19.014 1.00 91.44 94 PHE A N 1
ATOM 721 C CA . PHE A 1 94 ? 17.687 -1.269 -20.001 1.00 91.44 94 PHE A CA 1
ATOM 722 C C . PHE A 1 94 ? 19.055 -1.485 -19.341 1.00 91.44 94 PHE A C 1
ATOM 724 O O . PHE A 1 94 ? 19.382 -0.847 -18.339 1.00 91.44 94 PHE A O 1
ATOM 731 N N . GLU A 1 95 ? 19.870 -2.361 -19.926 1.00 84.31 95 GLU A N 1
ATOM 732 C CA . GLU A 1 95 ? 21.267 -2.570 -19.558 1.00 84.31 95 GLU A CA 1
ATOM 733 C C . GLU A 1 95 ? 22.169 -1.658 -20.398 1.00 84.31 95 GLU A C 1
ATOM 735 O O . GLU A 1 95 ? 22.182 -1.720 -21.627 1.00 84.31 95 GLU A O 1
ATOM 740 N N . GLY A 1 96 ? 22.946 -0.808 -19.728 1.00 80.25 96 GLY A N 1
ATOM 741 C CA . GLY A 1 96 ? 23.921 0.070 -20.384 1.00 80.25 96 GLY A CA 1
ATOM 742 C C . GLY A 1 96 ? 25.379 -0.375 -20.247 1.00 80.25 96 GLY A C 1
ATOM 743 O O . GLY A 1 96 ? 26.234 0.196 -20.911 1.00 80.25 96 GLY A O 1
ATOM 744 N N . LEU A 1 97 ? 25.686 -1.346 -19.375 1.00 83.38 97 LEU A N 1
ATOM 745 C CA . LEU A 1 97 ? 27.072 -1.663 -18.999 1.00 83.38 97 LEU A CA 1
ATOM 746 C C . LEU A 1 97 ? 27.756 -2.629 -19.977 1.00 83.38 97 LEU A C 1
ATOM 748 O O . LEU A 1 97 ? 28.917 -2.428 -20.320 1.00 83.38 97 LEU A O 1
ATOM 752 N N . HIS A 1 98 ? 27.035 -3.648 -20.449 1.00 84.50 98 HIS A N 1
ATOM 753 C CA . HIS A 1 98 ? 27.544 -4.636 -21.410 1.00 84.50 98 HIS A CA 1
ATOM 754 C C . HIS A 1 98 ? 26.680 -4.746 -22.675 1.00 84.50 98 HIS A C 1
ATOM 756 O O . HIS A 1 98 ? 26.794 -5.709 -23.430 1.00 84.50 98 HIS A O 1
ATOM 762 N N . SER A 1 99 ? 25.812 -3.762 -22.917 1.00 85.38 99 SER A N 1
ATOM 763 C CA . SER A 1 99 ? 24.899 -3.734 -24.060 1.00 85.38 99 SER A CA 1
ATOM 764 C C . SER A 1 99 ? 24.874 -2.350 -24.725 1.00 85.38 99 SER A C 1
ATOM 766 O O . SER A 1 99 ? 25.587 -1.432 -24.332 1.00 85.38 99 SER A O 1
ATOM 768 N N . ASN A 1 100 ? 24.057 -2.199 -25.766 1.00 83.31 100 ASN A N 1
ATOM 769 C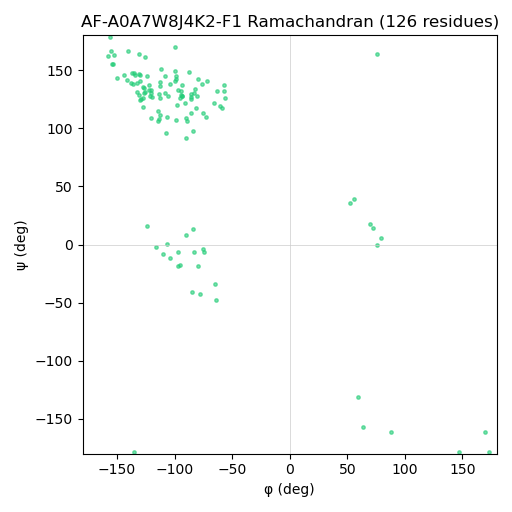 CA . ASN A 1 100 ? 23.869 -0.977 -26.545 1.00 83.31 100 ASN A CA 1
ATOM 770 C C . ASN A 1 100 ? 22.847 0.001 -25.930 1.00 83.31 100 ASN A C 1
ATOM 772 O O . ASN A 1 100 ? 22.383 0.903 -26.625 1.00 83.31 100 ASN A O 1
ATOM 776 N N . GLY A 1 101 ? 22.451 -0.198 -24.668 1.00 85.38 101 GLY A N 1
ATOM 777 C CA . GLY A 1 101 ? 21.461 0.634 -23.980 1.00 85.38 101 GLY A CA 1
ATOM 778 C C . GLY A 1 101 ? 20.005 0.390 -24.392 1.00 85.38 101 GLY A C 1
ATOM 779 O O . GLY A 1 101 ? 19.118 1.019 -23.824 1.00 85.38 101 GLY A O 1
ATOM 780 N N . ASN A 1 102 ? 19.745 -0.527 -25.334 1.00 85.75 102 ASN A N 1
ATOM 781 C CA . ASN A 1 102 ? 18.400 -0.847 -25.831 1.00 85.75 102 ASN A CA 1
ATOM 782 C C . ASN A 1 102 ? 17.960 -2.287 -25.519 1.00 85.75 102 ASN A C 1
ATOM 784 O O . ASN A 1 102 ? 16.842 -2.671 -25.863 1.00 85.75 102 ASN A O 1
ATOM 788 N N . GLN A 1 103 ? 18.815 -3.100 -24.893 1.00 89.88 103 GLN A N 1
ATOM 789 C CA . GLN A 1 103 ? 18.455 -4.439 -24.420 1.00 89.88 103 GLN A CA 1
ATOM 790 C C . GLN A 1 103 ? 18.143 -4.388 -22.928 1.00 89.88 103 GLN A C 1
ATOM 792 O O . GLN A 1 103 ? 18.747 -3.617 -22.186 1.00 89.88 103 GLN A O 1
ATOM 797 N N . GLY A 1 104 ? 17.180 -5.188 -22.483 1.00 91.50 104 GLY A N 1
ATOM 798 C CA . GLY A 1 104 ? 16.727 -5.157 -21.102 1.00 91.50 104 GLY A CA 1
ATOM 799 C C . GLY A 1 104 ? 15.466 -5.973 -20.882 1.00 91.50 104 GLY A C 1
ATOM 800 O O . GLY A 1 104 ? 15.104 -6.815 -21.704 1.00 91.50 104 GLY A O 1
ATOM 801 N N . VAL A 1 105 ? 14.788 -5.693 -19.773 1.00 93.31 105 VAL A N 1
ATOM 802 C CA . VAL A 1 105 ? 13.551 -6.375 -19.375 1.00 93.31 105 VAL A CA 1
ATOM 803 C C . VAL A 1 105 ? 12.422 -5.359 -19.243 1.00 93.31 105 VAL A C 1
ATOM 805 O O . VAL A 1 105 ? 12.588 -4.306 -18.620 1.00 93.31 105 VAL A O 1
ATOM 808 N N . SER A 1 106 ? 11.263 -5.677 -19.814 1.00 94.81 106 SER A N 1
ATOM 809 C CA . SER A 1 106 ? 10.036 -4.915 -19.585 1.00 94.81 106 SER A CA 1
ATOM 810 C C . SER A 1 106 ? 9.452 -5.250 -18.216 1.00 94.81 106 SER A C 1
ATOM 812 O O . SER A 1 106 ? 9.419 -6.408 -17.805 1.00 94.81 106 SER A O 1
ATOM 814 N N . ILE A 1 107 ? 8.985 -4.227 -17.510 1.00 94.75 107 ILE A N 1
ATOM 815 C CA . ILE A 1 107 ? 8.410 -4.334 -16.173 1.00 94.75 107 ILE A CA 1
ATOM 816 C C . ILE A 1 107 ? 6.997 -3.770 -16.216 1.00 94.75 107 ILE A C 1
ATOM 818 O O . ILE A 1 107 ? 6.777 -2.659 -16.705 1.00 94.75 107 ILE A O 1
ATOM 822 N N . GLU A 1 108 ? 6.064 -4.516 -15.635 1.00 96.06 108 GLU A N 1
ATOM 823 C CA . GLU A 1 108 ? 4.738 -4.024 -15.295 1.00 96.06 108 GLU A CA 1
ATOM 824 C C . GLU A 1 108 ? 4.496 -4.200 -13.798 1.00 96.06 108 GLU A C 1
ATOM 826 O O . GLU A 1 108 ? 4.826 -5.236 -13.223 1.00 96.06 108 GLU A O 1
ATOM 831 N N . CYS A 1 109 ? 3.919 -3.188 -13.159 1.00 96.12 109 CYS A N 1
ATOM 832 C CA . CYS A 1 109 ? 3.502 -3.257 -11.766 1.00 96.12 109 CYS A CA 1
ATOM 833 C C . CYS A 1 109 ? 2.089 -2.706 -11.632 1.00 96.12 109 CYS A C 1
ATOM 835 O O . CYS A 1 109 ? 1.785 -1.632 -12.152 1.00 96.12 109 CYS A O 1
ATOM 837 N N . TYR A 1 110 ? 1.239 -3.458 -10.941 1.00 97.50 110 TYR A N 1
ATOM 838 C CA . TYR A 1 110 ? -0.171 -3.155 -10.761 1.00 97.50 110 TYR A CA 1
ATOM 839 C C . TYR A 1 110 ? -0.429 -2.847 -9.290 1.00 97.50 110 TYR A C 1
ATOM 841 O O . TYR A 1 110 ? -0.072 -3.630 -8.414 1.00 97.50 110 TYR A O 1
ATOM 849 N N . LEU A 1 111 ? -1.084 -1.721 -9.033 1.00 97.06 111 LEU A N 1
ATOM 850 C CA . LEU A 1 111 ? -1.683 -1.392 -7.749 1.00 97.06 111 LEU A CA 1
ATOM 851 C C . LEU A 1 111 ? -3.188 -1.376 -7.954 1.00 97.06 111 LEU A C 1
ATOM 853 O O . LEU A 1 111 ? -3.703 -0.480 -8.619 1.00 97.06 111 LEU A O 1
ATOM 857 N N . ARG A 1 112 ? -3.888 -2.344 -7.370 1.00 97.12 112 ARG A N 1
ATOM 858 C CA . ARG A 1 112 ? -5.346 -2.361 -7.348 1.00 97.12 112 ARG A CA 1
ATOM 859 C C . ARG A 1 112 ? -5.838 -1.996 -5.960 1.00 97.12 112 ARG A C 1
ATOM 861 O O . ARG A 1 112 ? -5.426 -2.602 -4.975 1.00 97.12 112 ARG A O 1
ATOM 868 N N . LEU A 1 113 ? -6.731 -1.022 -5.896 1.00 95.44 113 LEU A N 1
ATOM 869 C CA . LEU A 1 113 ? -7.381 -0.597 -4.672 1.00 95.44 113 LEU A CA 1
ATOM 870 C C . LEU A 1 113 ? -8.744 -1.279 -4.575 1.00 95.44 113 LEU A C 1
ATOM 872 O O . LEU A 1 113 ? -9.529 -1.279 -5.518 1.00 95.44 113 LEU A O 1
ATOM 876 N N . LEU A 1 114 ? -9.042 -1.842 -3.410 1.00 95.88 114 LEU A N 1
ATOM 877 C CA . LEU A 1 114 ? -10.357 -2.377 -3.077 1.00 95.88 114 LEU A CA 1
ATOM 878 C C . LEU A 1 114 ? -10.854 -1.621 -1.848 1.00 95.88 114 LEU A C 1
ATOM 880 O O . LEU A 1 114 ? -10.117 -1.488 -0.873 1.00 95.88 114 LEU A O 1
ATOM 884 N N . HIS A 1 115 ? -12.081 -1.107 -1.896 1.00 93.19 115 HIS A N 1
ATOM 885 C CA . HIS A 1 115 ? -12.654 -0.333 -0.799 1.00 93.19 115 HIS A CA 1
ATOM 886 C C . HIS A 1 115 ? -13.978 -0.943 -0.327 1.00 93.19 115 HIS A C 1
ATOM 888 O O . HIS A 1 115 ? -14.766 -1.456 -1.122 1.00 93.19 115 HIS A O 1
ATOM 894 N N . GLN A 1 116 ? -14.241 -0.855 0.976 1.00 93.81 116 GLN A N 1
ATOM 895 C CA . GLN A 1 116 ? -15.538 -1.177 1.572 1.00 93.81 116 GLN A CA 1
ATOM 896 C C . GLN A 1 116 ? -16.213 0.132 1.996 1.00 93.81 116 GLN A C 1
ATOM 898 O O . GLN A 1 116 ? -15.924 0.685 3.053 1.00 93.81 116 GLN A O 1
ATOM 903 N N . GLY A 1 117 ? -17.081 0.661 1.127 1.00 89.50 117 GLY A N 1
ATOM 904 C CA . GLY A 1 117 ? -17.606 2.028 1.254 1.00 89.50 117 GLY A CA 1
ATOM 905 C C . GLY A 1 117 ? -16.588 3.098 0.833 1.00 89.50 117 GLY A C 1
ATOM 906 O O . GLY A 1 117 ? -15.409 2.806 0.665 1.00 89.50 117 GLY A O 1
ATOM 907 N N . GLY A 1 118 ? -17.040 4.331 0.595 1.00 90.88 118 GLY A N 1
ATOM 908 C CA . GLY A 1 118 ? -16.206 5.382 -0.007 1.00 90.88 118 GLY A CA 1
ATOM 909 C C . GLY A 1 118 ? -16.243 5.375 -1.540 1.00 90.88 118 GLY A C 1
ATOM 910 O O . GLY A 1 118 ? -17.190 4.862 -2.136 1.00 90.88 118 GLY A O 1
ATOM 911 N N . ARG A 1 119 ? -15.252 6.011 -2.177 1.00 93.12 119 ARG A N 1
ATOM 912 C CA . ARG A 1 119 ? -15.142 6.132 -3.641 1.00 93.12 119 ARG A CA 1
ATOM 913 C C . ARG A 1 119 ? -13.694 6.332 -4.074 1.00 93.12 119 ARG A C 1
ATOM 915 O O . ARG A 1 119 ? -12.913 6.919 -3.329 1.00 93.12 119 ARG A O 1
ATOM 922 N N . PHE A 1 120 ? -13.385 5.968 -5.313 1.00 92.25 120 PHE A N 1
ATOM 923 C CA . PHE A 1 120 ? -12.147 6.384 -5.966 1.00 92.25 120 PHE A CA 1
ATOM 924 C C . PHE A 1 120 ? -12.302 7.730 -6.669 1.00 92.25 120 PHE A C 1
ATOM 926 O O . PHE A 1 120 ? -13.368 8.078 -7.186 1.00 92.25 120 PHE A O 1
ATOM 933 N N . ARG A 1 121 ? -11.206 8.487 -6.707 1.00 89.25 121 ARG A N 1
ATOM 934 C CA . ARG A 1 121 ? -11.042 9.647 -7.577 1.00 89.25 121 ARG A CA 1
ATOM 935 C C . ARG A 1 121 ? -9.650 9.594 -8.187 1.00 89.25 121 ARG A C 1
ATOM 937 O O . ARG A 1 121 ? -8.678 9.295 -7.506 1.00 89.25 121 ARG A O 1
ATOM 944 N N . ARG A 1 122 ? -9.564 9.913 -9.477 1.00 84.56 122 ARG A N 1
ATOM 945 C CA . ARG A 1 122 ? -8.284 10.076 -10.165 1.00 84.56 122 ARG A CA 1
ATOM 946 C C . ARG A 1 122 ? -7.787 11.496 -9.966 1.00 84.56 122 ARG A C 1
ATOM 948 O O . ARG A 1 122 ? -8.499 12.446 -10.292 1.00 84.56 122 ARG A O 1
ATOM 955 N N . GLU A 1 123 ? -6.558 11.627 -9.497 1.00 79.56 123 GLU A N 1
ATOM 956 C CA . GLU A 1 123 ? -5.9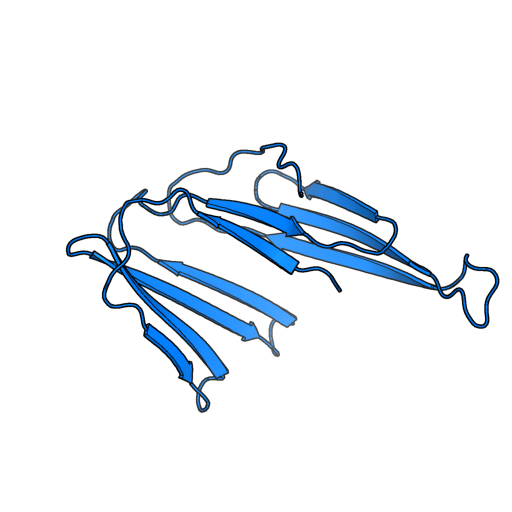01 12.916 -9.320 1.00 79.56 123 GLU A CA 1
ATOM 957 C C . GLU A 1 123 ? -4.509 12.880 -9.952 1.00 79.56 123 GLU A C 1
ATOM 959 O O . GLU A 1 123 ? -3.854 11.839 -10.001 1.00 79.56 123 GLU A O 1
ATOM 964 N N . ARG A 1 124 ? -4.062 14.017 -10.498 1.00 70.19 124 ARG A N 1
ATOM 965 C CA . ARG A 1 124 ? -2.681 14.151 -10.975 1.00 70.19 124 ARG A CA 1
ATOM 966 C C . ARG A 1 124 ? -1.802 14.526 -9.793 1.00 70.19 124 ARG A C 1
ATOM 968 O O . ARG A 1 124 ? -1.702 15.702 -9.453 1.00 70.19 124 ARG A O 1
ATOM 975 N N . ILE A 1 125 ? -1.149 13.531 -9.215 1.00 68.06 125 ILE A N 1
ATOM 976 C CA . ILE A 1 125 ? -0.141 13.737 -8.179 1.00 68.06 125 ILE A CA 1
ATOM 977 C C . ILE A 1 125 ? 1.169 14.113 -8.880 1.00 68.06 125 ILE A C 1
ATOM 979 O O . ILE A 1 125 ? 1.589 13.447 -9.829 1.00 68.06 125 ILE A O 1
ATOM 983 N N . ARG A 1 126 ? 1.801 15.217 -8.467 1.00 56.34 126 ARG A N 1
ATOM 984 C CA . ARG A 1 126 ? 3.179 15.517 -8.875 1.00 56.34 126 ARG A CA 1
ATOM 985 C C . ARG A 1 126 ? 4.109 14.872 -7.854 1.00 56.34 126 ARG A C 1
ATOM 987 O O . ARG A 1 126 ? 4.222 15.391 -6.749 1.00 56.34 126 ARG A O 1
ATOM 994 N N . CYS A 1 127 ? 4.769 13.781 -8.233 1.00 53.28 127 CYS A N 1
ATOM 995 C CA . CYS A 1 127 ? 5.940 13.290 -7.507 1.00 53.28 127 CYS A CA 1
ATOM 996 C C . CYS A 1 127 ? 6.998 14.408 -7.450 1.00 53.28 127 CYS A C 1
ATOM 998 O O . CYS A 1 127 ? 7.170 15.130 -8.441 1.00 53.28 127 CYS A O 1
ATOM 1000 N N . ARG A 1 128 ? 7.635 14.599 -6.290 1.00 46.75 128 ARG A N 1
ATOM 1001 C CA . ARG A 1 128 ? 8.674 15.621 -6.084 1.00 46.75 128 ARG A CA 1
ATOM 1002 C C . ARG A 1 128 ? 10.049 15.151 -6.541 1.00 46.75 128 ARG A C 1
ATOM 1004 O O . ARG A 1 128 ? 10.336 13.943 -6.426 1.00 46.75 128 ARG A O 1
#

pLDDT: mean 91.75, std 8.95, range [46.75, 98.75]

Secondary structure (DSSP, 8-state):
--EEEEEE---S-EEEEEEEE-TTT--EEEEEEETTEEEEEEEEEETTTTEEEEEEE-SSTT---EEEEEE---SSEEEEEETTTEEEEEEEEE--SSS-SS-EEEEEEEEE---SSS----------

Foldseek 3Di:
DWDKDKAWPDPADKAPWDWDQDPVVRKTKIWIDDPPWIKIWIWHQDPVVRDTDIDTDTPDAPSTDIDIDIAPDPFDWDWDDDPQFKIKIWGWDFDDPPDPRPDGDIDIDMDGDDDDDDGGDDDDDDHD

Sequence (128 aa):
MFDLLLEFEEPGRETAYRRALDLETGILGIEYRVGPHLFTRESFCSNPDQVLVLHLASPIAGQISFAATFDGIKIPGAVNSLGDDTLIFRGNAFEGLHSNGNQGVSIECYLRLLHQGGRFRRERIRCR

InterPro domains:
  IPR027414 Glycosyl hydrolase family 95, N-terminal domain [PF14498] (3-120)